Protein AF-A0A521ZAD8-F1 (afdb_monomer_lite)

Radius of gyration: 18.81 Å; chains: 1; bounding box: 34×33×62 Å

pLDDT: mean 87.36, std 13.69, range [37.5, 98.44]

Structure (mmCIF, N/CA/C/O backbone):
data_AF-A0A521ZAD8-F1
#
_entry.id   AF-A0A521ZAD8-F1
#
loop_
_atom_site.group_PDB
_atom_site.id
_atom_site.type_symbol
_atom_site.label_atom_id
_atom_site.label_alt_id
_atom_site.label_comp_id
_atom_site.label_asym_id
_atom_site.label_entity_id
_atom_site.label_seq_id
_atom_site.pdbx_PDB_ins_code
_atom_site.Cartn_x
_atom_site.Cartn_y
_atom_site.Cartn_z
_atom_site.occupancy
_atom_site.B_iso_or_equiv
_atom_site.auth_seq_id
_atom_site.auth_comp_id
_atom_site.auth_asym_id
_atom_site.auth_atom_id
_atom_site.pdbx_PDB_model_num
ATOM 1 N N . MET A 1 1 ? -6.176 -14.605 45.964 1.00 37.69 1 MET A N 1
ATOM 2 C CA . MET A 1 1 ? -5.097 -13.791 45.363 1.00 37.69 1 MET A CA 1
ATOM 3 C C . MET A 1 1 ? -5.767 -12.702 44.540 1.00 37.69 1 MET A C 1
ATOM 5 O O . MET A 1 1 ? -6.344 -13.018 43.512 1.00 37.69 1 MET A O 1
ATOM 9 N N . ASN A 1 2 ? -5.799 -11.466 45.045 1.00 37.50 2 ASN A N 1
ATOM 10 C CA . ASN A 1 2 ? -6.323 -10.314 44.307 1.00 37.50 2 ASN A CA 1
ATOM 11 C C . ASN A 1 2 ? -5.250 -9.858 43.316 1.00 37.50 2 ASN A C 1
ATOM 13 O O . ASN A 1 2 ? -4.213 -9.356 43.742 1.00 37.50 2 ASN A O 1
ATOM 17 N N . MET A 1 3 ? -5.488 -10.027 42.017 1.00 39.53 3 MET A N 1
ATOM 18 C CA . MET A 1 3 ? -4.757 -9.266 41.008 1.00 39.53 3 MET A CA 1
ATOM 19 C C . MET A 1 3 ? -5.469 -7.924 40.859 1.00 39.53 3 MET A C 1
ATOM 21 O O . MET A 1 3 ? -6.492 -7.820 40.188 1.00 39.53 3 MET A O 1
ATOM 25 N N . SER A 1 4 ? -4.962 -6.897 41.538 1.00 45.34 4 SER A N 1
ATOM 26 C CA . SER A 1 4 ? -5.306 -5.517 41.215 1.00 45.34 4 SER A CA 1
ATOM 27 C C . SER A 1 4 ? -4.820 -5.242 39.794 1.00 45.34 4 SER A C 1
ATOM 29 O O . SER A 1 4 ? -3.614 -5.189 39.553 1.00 45.34 4 SER A O 1
ATOM 31 N N . ALA A 1 5 ? -5.755 -5.113 38.853 1.00 53.94 5 ALA A N 1
ATOM 32 C CA . ALA A 1 5 ? -5.474 -4.603 37.522 1.00 53.94 5 ALA A CA 1
ATOM 33 C C . ALA A 1 5 ? -4.848 -3.210 37.681 1.00 53.94 5 ALA A C 1
ATOM 35 O O . ALA A 1 5 ? -5.511 -2.263 38.107 1.00 53.94 5 ALA A O 1
ATOM 36 N N . ASN A 1 6 ? -3.545 -3.108 37.423 1.00 47.19 6 ASN A N 1
ATOM 37 C CA . ASN A 1 6 ? -2.855 -1.829 37.397 1.00 47.19 6 ASN A CA 1
ATOM 38 C C . ASN A 1 6 ? -3.505 -0.966 36.315 1.00 47.19 6 ASN A C 1
ATOM 40 O O . ASN A 1 6 ? -3.439 -1.278 35.129 1.00 47.19 6 ASN A O 1
ATOM 44 N N . ASN A 1 7 ? -4.142 0.115 36.754 1.00 49.00 7 ASN A N 1
ATOM 45 C CA . ASN A 1 7 ? -4.831 1.087 35.920 1.00 49.00 7 ASN A CA 1
ATOM 46 C C . ASN A 1 7 ? -3.796 2.024 35.268 1.00 49.00 7 ASN A C 1
ATOM 48 O O . ASN A 1 7 ? -3.677 3.193 35.639 1.00 49.00 7 ASN A O 1
ATOM 52 N N . ILE A 1 8 ? -2.967 1.484 34.370 1.00 59.06 8 ILE A N 1
ATOM 53 C CA . ILE A 1 8 ? -2.002 2.276 33.601 1.00 59.06 8 ILE A CA 1
ATOM 54 C C . ILE A 1 8 ? -2.798 3.062 32.559 1.00 59.06 8 ILE A C 1
ATOM 56 O O . ILE A 1 8 ? -3.288 2.494 31.587 1.00 59.06 8 ILE A O 1
ATOM 60 N N . LYS A 1 9 ? -2.938 4.374 32.772 1.00 55.72 9 LYS A N 1
ATOM 61 C CA . LYS A 1 9 ? -3.439 5.289 31.745 1.00 55.72 9 LYS A CA 1
ATOM 62 C C . LYS A 1 9 ? -2.357 5.452 30.683 1.00 55.72 9 LYS A C 1
ATOM 64 O O . LYS A 1 9 ? -1.325 6.068 30.942 1.00 55.72 9 LYS A O 1
ATOM 69 N N . TYR A 1 10 ? -2.574 4.856 29.517 1.00 59.03 10 TYR A N 1
ATOM 70 C CA . TYR A 1 10 ? -1.720 5.057 28.353 1.00 59.03 10 TYR A CA 1
ATOM 71 C C . TYR A 1 10 ? -2.122 6.361 27.667 1.00 59.03 10 TYR A C 1
ATOM 73 O O . TYR A 1 10 ? -2.846 6.360 26.677 1.00 59.03 10 TYR A O 1
ATOM 81 N N . ASP A 1 11 ? -1.654 7.486 28.200 1.00 60.62 11 ASP A N 1
ATOM 82 C CA . ASP A 1 11 ? -1.739 8.747 27.472 1.00 60.62 11 ASP A CA 1
ATOM 83 C C . ASP A 1 11 ? -0.698 8.690 26.346 1.00 60.62 11 ASP A C 1
ATOM 85 O O . ASP A 1 11 ? 0.512 8.750 26.590 1.00 60.62 11 ASP A O 1
ATOM 89 N N . ALA A 1 12 ? -1.152 8.502 25.104 1.00 58.97 12 ALA A N 1
ATOM 90 C CA . ALA A 1 12 ? -0.265 8.536 23.950 1.00 58.97 12 ALA A CA 1
ATOM 91 C C . ALA A 1 12 ? 0.485 9.878 23.936 1.00 58.97 12 ALA A C 1
ATOM 93 O O . ALA A 1 12 ? -0.127 10.943 23.855 1.00 58.97 12 ALA A O 1
ATOM 94 N N . VAL A 1 13 ? 1.822 9.830 23.984 1.00 69.44 13 VAL A N 1
ATOM 95 C CA . VAL A 1 13 ? 2.692 11.026 23.933 1.00 69.44 13 VAL A CA 1
ATOM 96 C C . VAL A 1 13 ? 2.426 11.851 22.661 1.00 69.44 13 VAL A C 1
ATOM 98 O O . VAL A 1 13 ? 2.657 13.061 22.633 1.00 69.44 13 VAL A O 1
ATOM 101 N N . HIS A 1 14 ? 1.878 11.210 21.622 1.00 77.50 14 HIS A N 1
ATOM 102 C CA . HIS A 1 14 ? 1.444 11.836 20.382 1.00 77.50 14 HIS A CA 1
ATOM 103 C C . HIS A 1 14 ? 0.012 11.409 20.024 1.00 77.50 14 HIS A C 1
ATOM 105 O O . HIS A 1 14 ? -0.232 10.212 19.862 1.00 77.50 14 HIS A O 1
ATOM 111 N N . PRO A 1 15 ? -0.935 12.355 19.867 1.00 84.38 15 PRO A N 1
ATOM 112 C CA . PRO A 1 15 ? -2.293 12.024 19.457 1.00 84.38 15 PRO A CA 1
ATOM 113 C C . PRO A 1 15 ? -2.321 11.505 18.014 1.00 84.38 15 PRO A C 1
ATOM 115 O O . PRO A 1 15 ? -1.611 12.010 17.140 1.00 84.38 15 PRO A O 1
ATOM 118 N N . ILE A 1 16 ? -3.192 10.530 17.748 1.00 89.62 16 ILE A N 1
ATOM 119 C CA . ILE A 1 16 ? -3.429 10.027 16.393 1.00 89.62 16 ILE A CA 1
ATOM 120 C C . ILE A 1 16 ? -4.300 11.036 15.641 1.00 89.62 16 ILE A C 1
ATOM 122 O O . ILE A 1 16 ? -5.486 11.190 15.920 1.00 89.62 16 ILE A O 1
ATOM 126 N N . ILE A 1 17 ? -3.704 11.727 14.668 1.00 91.19 17 ILE A N 1
ATOM 127 C CA . ILE A 1 17 ? -4.382 12.719 13.825 1.00 91.19 17 ILE A CA 1
ATOM 128 C C . ILE A 1 17 ? -4.443 12.180 12.390 1.00 91.19 17 ILE A C 1
ATOM 130 O O . ILE A 1 17 ? -3.415 12.179 11.703 1.00 91.19 17 ILE A O 1
ATOM 134 N N . PRO A 1 18 ? -5.596 11.678 11.911 1.00 91.94 18 PRO A N 1
ATOM 135 C CA . PRO A 1 18 ? -5.728 11.210 10.535 1.00 91.94 18 PRO A CA 1
ATOM 136 C C . PRO A 1 18 ? -5.534 12.337 9.524 1.00 91.94 18 PRO A C 1
ATOM 138 O O . PRO A 1 18 ? -6.100 13.419 9.672 1.00 91.94 18 PRO A O 1
ATOM 141 N N . ARG A 1 19 ? -4.738 12.078 8.482 1.00 92.25 19 ARG A N 1
ATOM 142 C CA . ARG A 1 19 ? -4.578 12.986 7.342 1.00 92.25 19 ARG A CA 1
ATOM 143 C C . ARG A 1 19 ? -5.271 12.389 6.135 1.00 92.25 19 ARG A C 1
ATOM 145 O O . ARG A 1 19 ? -4.979 11.260 5.763 1.00 92.25 19 ARG A O 1
ATOM 152 N N . GLU A 1 20 ? -6.166 13.156 5.534 1.00 90.56 20 GLU A N 1
ATOM 153 C CA . GLU A 1 20 ? -6.960 12.730 4.384 1.00 90.56 20 GLU A CA 1
ATOM 154 C C . GLU A 1 20 ? -6.518 13.447 3.110 1.00 90.56 20 GLU A C 1
ATOM 156 O O . GLU A 1 20 ? -5.882 14.502 3.174 1.00 90.56 20 GLU A O 1
ATOM 161 N N . LYS A 1 21 ? -6.913 12.900 1.953 1.00 88.69 21 LYS A N 1
ATOM 162 C CA . LYS A 1 21 ? -6.660 13.500 0.628 1.00 88.69 21 LYS A CA 1
ATOM 163 C C . LYS A 1 21 ? -5.165 13.698 0.358 1.00 88.69 21 LYS A C 1
ATOM 165 O O . LYS A 1 21 ? -4.753 14.715 -0.194 1.00 88.69 21 LYS A O 1
ATOM 170 N N . LEU A 1 22 ? -4.362 12.725 0.781 1.00 91.06 22 LEU A N 1
ATOM 171 C CA . LEU A 1 22 ? -2.933 12.705 0.505 1.00 91.06 22 LEU A CA 1
ATOM 172 C C . LEU A 1 22 ? -2.708 12.586 -1.006 1.00 91.06 22 LEU A C 1
ATOM 174 O O . LEU A 1 22 ? -3.280 11.711 -1.655 1.00 91.06 22 LEU A O 1
ATOM 178 N N . ASP A 1 23 ? -1.860 13.457 -1.541 1.00 90.88 23 ASP A N 1
ATOM 179 C CA . ASP A 1 23 ? -1.417 13.422 -2.929 1.00 90.88 23 ASP A CA 1
ATOM 180 C C . ASP A 1 23 ? 0.112 13.414 -2.956 1.00 90.88 23 ASP A C 1
ATOM 182 O O . ASP A 1 23 ? 0.767 14.368 -2.536 1.00 90.88 23 ASP A O 1
ATOM 186 N N . PHE A 1 24 ? 0.670 12.301 -3.425 1.00 91.25 24 PHE A N 1
ATOM 187 C CA . PHE A 1 24 ? 2.109 12.096 -3.575 1.00 91.25 24 PHE A CA 1
ATOM 188 C C . PHE A 1 24 ? 2.572 12.249 -5.033 1.00 91.25 24 PHE A C 1
ATOM 190 O O . PHE A 1 24 ? 3.711 11.917 -5.354 1.00 91.25 24 PHE A O 1
ATOM 197 N N . GLY A 1 25 ? 1.702 12.707 -5.941 1.00 91.12 25 GLY A N 1
ATOM 198 C CA . GLY A 1 25 ? 2.039 12.887 -7.353 1.00 91.12 25 GLY A CA 1
ATOM 199 C C . GLY A 1 25 ? 2.284 11.575 -8.110 1.00 91.12 25 GLY A C 1
ATOM 200 O O . GLY A 1 25 ? 2.938 11.578 -9.150 1.00 91.12 25 GLY A O 1
ATOM 201 N N . LEU A 1 26 ? 1.756 10.443 -7.624 1.00 91.31 26 LEU A N 1
ATOM 202 C CA . LEU A 1 26 ? 1.995 9.107 -8.201 1.00 91.31 26 LEU A CA 1
ATOM 203 C C . LEU A 1 26 ? 1.316 8.886 -9.566 1.00 91.31 26 LEU A C 1
ATOM 205 O O . LEU A 1 26 ? 1.614 7.912 -10.263 1.00 91.31 26 LEU A O 1
ATOM 209 N N . SER A 1 27 ? 0.403 9.778 -9.955 1.00 84.00 27 SER A N 1
ATOM 210 C CA . SER A 1 27 ? -0.198 9.832 -11.291 1.00 84.00 27 SER A CA 1
ATOM 211 C C . SER A 1 27 ? 0.651 10.588 -12.318 1.00 84.00 27 SER A C 1
ATOM 213 O O . SER A 1 27 ? 0.327 10.532 -13.503 1.00 84.00 27 SER A O 1
ATOM 215 N N . GLY A 1 28 ? 1.685 11.311 -11.877 1.00 82.50 28 GLY A N 1
ATOM 216 C CA . GLY A 1 28 ? 2.580 12.089 -12.732 1.00 82.50 28 GLY A CA 1
ATOM 217 C C . GLY A 1 28 ? 3.676 11.256 -13.401 1.00 82.50 28 GLY A C 1
ATOM 218 O O . GLY A 1 28 ? 3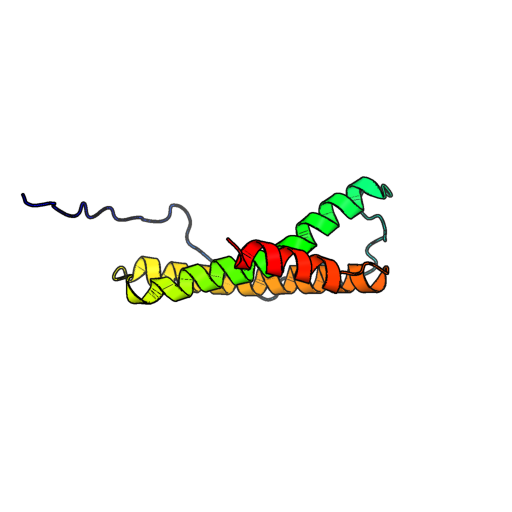.667 10.023 -13.368 1.00 82.50 28 GLY A O 1
ATOM 219 N N . ASP A 1 29 ? 4.644 11.951 -14.004 1.00 86.12 29 ASP A N 1
ATOM 220 C CA . ASP A 1 29 ? 5.788 11.339 -14.687 1.00 86.12 29 ASP A CA 1
ATOM 221 C C . ASP A 1 29 ? 6.860 10.898 -13.677 1.00 86.12 29 ASP A C 1
ATOM 223 O O . ASP A 1 29 ? 7.876 11.556 -13.459 1.00 86.12 29 ASP A O 1
ATOM 227 N N . VAL A 1 30 ? 6.582 9.794 -12.980 1.00 93.44 30 VAL A N 1
ATOM 228 C CA . VAL A 1 30 ? 7.550 9.125 -12.105 1.00 93.44 30 VAL A CA 1
ATOM 229 C C . VAL A 1 30 ? 8.373 8.152 -12.957 1.00 93.44 30 VAL A C 1
ATOM 231 O O . VAL A 1 30 ? 7.805 7.187 -13.486 1.00 93.44 30 VAL A O 1
ATOM 234 N N . PRO A 1 31 ? 9.704 8.332 -13.069 1.00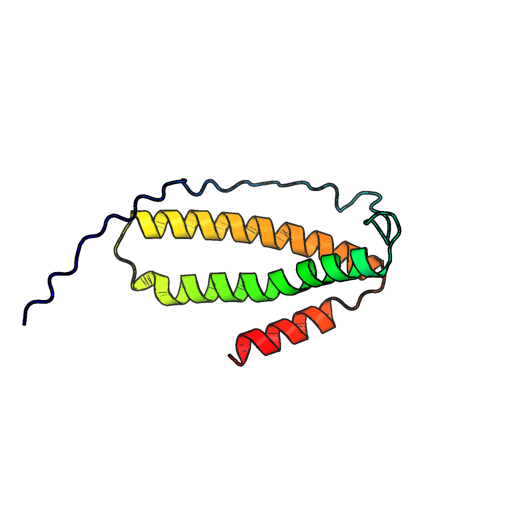 94.25 31 PRO A N 1
ATOM 235 C CA . PRO A 1 31 ? 10.537 7.454 -13.878 1.00 94.25 31 PRO A CA 1
ATOM 236 C C . PRO A 1 31 ? 10.422 5.988 -13.454 1.00 94.25 31 PRO A C 1
ATOM 238 O O . PRO A 1 31 ? 10.325 5.666 -12.268 1.00 94.25 31 PRO A O 1
ATOM 241 N N . LYS A 1 32 ? 10.522 5.068 -14.423 1.00 94.88 32 LYS A N 1
ATOM 242 C CA . LYS A 1 32 ? 10.501 3.616 -14.159 1.00 94.88 32 LYS A CA 1
ATOM 243 C C . LYS A 1 32 ? 11.536 3.189 -13.109 1.00 94.88 32 LYS A C 1
ATOM 245 O O . LYS A 1 32 ? 11.272 2.269 -12.339 1.00 94.88 32 LYS A O 1
ATOM 250 N N . TYR A 1 33 ? 12.693 3.849 -13.099 1.00 96.94 33 TYR A N 1
ATOM 251 C CA . TYR A 1 33 ? 13.761 3.670 -12.117 1.00 96.94 33 TYR A CA 1
ATOM 252 C C . TYR A 1 33 ? 13.992 4.993 -11.380 1.00 96.94 33 TYR A C 1
ATOM 254 O O . TYR A 1 33 ? 14.978 5.695 -11.595 1.00 96.94 33 TYR A O 1
ATOM 262 N N . TRP A 1 34 ? 13.012 5.370 -10.560 1.00 95.88 34 TRP A N 1
ATOM 263 C CA . TRP A 1 34 ? 12.954 6.648 -9.849 1.00 95.88 34 TRP A CA 1
ATOM 264 C C . TRP A 1 34 ? 14.118 6.877 -8.872 1.00 95.88 34 TRP A C 1
ATOM 266 O O . TRP A 1 34 ? 14.426 8.022 -8.545 1.00 95.88 34 TRP A O 1
ATOM 276 N N . PHE A 1 35 ? 14.811 5.823 -8.433 1.00 96.62 35 PHE A N 1
ATOM 277 C CA . PHE A 1 35 ? 15.928 5.938 -7.501 1.00 96.62 35 PHE A CA 1
ATOM 278 C C . PHE A 1 35 ? 17.235 6.155 -8.267 1.00 96.62 35 PHE A C 1
ATOM 280 O O . PHE A 1 35 ? 18.074 5.264 -8.392 1.00 96.62 35 PHE A O 1
ATOM 287 N N . GLY A 1 36 ? 17.402 7.371 -8.790 1.00 96.94 36 GLY A N 1
ATOM 288 C CA . GLY A 1 36 ? 18.621 7.774 -9.494 1.00 96.94 36 GLY A CA 1
ATOM 289 C C . GLY A 1 36 ? 18.912 6.940 -10.746 1.00 96.94 36 GLY A C 1
ATOM 290 O O . GLY A 1 36 ? 20.071 6.795 -11.119 1.00 96.94 36 GLY A O 1
ATOM 291 N N . GLY A 1 37 ? 17.884 6.350 -11.365 1.00 97.69 37 GLY A N 1
ATOM 292 C CA . GLY A 1 37 ? 18.028 5.481 -12.533 1.00 97.69 37 GLY A CA 1
ATOM 293 C C . GLY A 1 37 ? 18.418 4.033 -12.219 1.00 97.69 37 GLY A C 1
ATOM 294 O O . GLY A 1 37 ? 18.542 3.244 -13.152 1.00 97.69 37 GLY A O 1
ATOM 295 N N . ASP A 1 38 ? 18.597 3.662 -10.946 1.00 98.44 38 ASP A N 1
ATOM 296 C CA . ASP A 1 38 ? 19.059 2.333 -10.536 1.00 98.44 38 ASP A CA 1
ATOM 297 C C . ASP A 1 38 ? 17.900 1.314 -10.486 1.00 98.44 38 ASP A C 1
ATOM 299 O O . ASP A 1 38 ? 16.987 1.454 -9.660 1.00 98.44 38 ASP A O 1
ATOM 303 N N . PRO A 1 39 ? 17.914 0.262 -11.331 1.00 97.56 39 PRO A N 1
ATOM 304 C CA . PRO A 1 39 ? 16.809 -0.688 -11.392 1.00 97.56 39 PRO A CA 1
ATOM 305 C C . PRO A 1 39 ? 16.621 -1.502 -10.114 1.00 97.56 39 PRO A C 1
ATOM 307 O O . PRO A 1 39 ? 15.483 -1.759 -9.721 1.00 97.56 39 PRO A O 1
ATOM 310 N N . PHE A 1 40 ? 17.714 -1.915 -9.467 1.00 97.44 40 PHE A N 1
ATOM 311 C CA . PHE A 1 40 ? 17.635 -2.738 -8.265 1.00 97.44 40 PHE A CA 1
ATOM 312 C C . PHE A 1 40 ? 17.079 -1.923 -7.103 1.00 97.44 40 PHE A C 1
ATOM 314 O O . PHE A 1 40 ? 16.118 -2.351 -6.468 1.00 97.44 40 PHE A O 1
ATOM 321 N N . LYS A 1 41 ? 17.628 -0.725 -6.865 1.00 98.00 41 LYS A N 1
ATOM 322 C CA . LYS A 1 41 ? 17.173 0.137 -5.767 1.00 98.00 41 LYS A CA 1
ATOM 323 C C . LYS A 1 41 ? 15.702 0.492 -5.926 1.00 98.00 41 LYS A C 1
ATOM 325 O O . LYS A 1 41 ? 14.949 0.322 -4.975 1.00 98.00 41 LYS A O 1
ATOM 330 N N . SER A 1 42 ? 15.272 0.909 -7.118 1.00 97.75 42 SER A N 1
ATOM 331 C CA . SER A 1 42 ? 13.854 1.192 -7.358 1.00 97.75 42 SER A CA 1
ATOM 332 C C . SER A 1 42 ? 12.975 -0.022 -7.084 1.00 97.75 42 SER A C 1
ATOM 334 O O . SER A 1 42 ? 12.025 0.089 -6.319 1.00 97.75 42 SER A O 1
ATOM 336 N N . ARG A 1 43 ? 13.314 -1.198 -7.629 1.00 96.69 43 ARG A N 1
ATOM 337 C CA . ARG A 1 43 ? 12.472 -2.391 -7.456 1.00 96.69 43 ARG A CA 1
ATOM 338 C C . ARG A 1 43 ? 12.465 -2.937 -6.041 1.00 96.69 43 ARG A C 1
ATOM 340 O O . ARG A 1 43 ? 11.452 -3.486 -5.626 1.00 96.69 43 ARG A O 1
ATOM 347 N N . PHE A 1 44 ? 13.554 -2.772 -5.303 1.00 96.12 44 PHE A N 1
ATOM 348 C CA . PHE A 1 44 ? 13.610 -3.139 -3.896 1.00 96.12 44 PHE A CA 1
ATOM 349 C C . PHE A 1 44 ? 12.598 -2.329 -3.073 1.00 96.12 44 PHE A C 1
ATOM 351 O O . PHE A 1 44 ? 11.795 -2.908 -2.346 1.00 96.12 44 PHE A O 1
ATOM 358 N N . TRP A 1 45 ? 12.577 -1.004 -3.240 1.00 95.50 45 TRP A N 1
ATOM 359 C CA . TRP A 1 45 ? 11.628 -0.139 -2.532 1.00 95.50 45 TRP A CA 1
ATOM 360 C C . TRP A 1 45 ? 10.192 -0.278 -3.050 1.00 95.50 45 TRP A C 1
ATOM 362 O O . TRP A 1 45 ? 9.263 -0.304 -2.245 1.00 95.50 45 TRP A O 1
ATOM 372 N N . ASP A 1 46 ? 10.003 -0.465 -4.360 1.00 95.94 46 ASP A N 1
ATOM 373 C CA . ASP A 1 46 ? 8.695 -0.797 -4.938 1.00 95.94 46 ASP A CA 1
ATOM 374 C C . ASP A 1 46 ? 8.136 -2.097 -4.319 1.00 95.94 46 ASP A C 1
ATOM 376 O O . ASP A 1 46 ? 6.959 -2.179 -3.979 1.00 95.94 46 ASP A O 1
ATOM 380 N N . ALA A 1 47 ? 8.973 -3.125 -4.129 1.00 94.12 47 ALA A N 1
ATOM 381 C CA . ALA A 1 47 ? 8.546 -4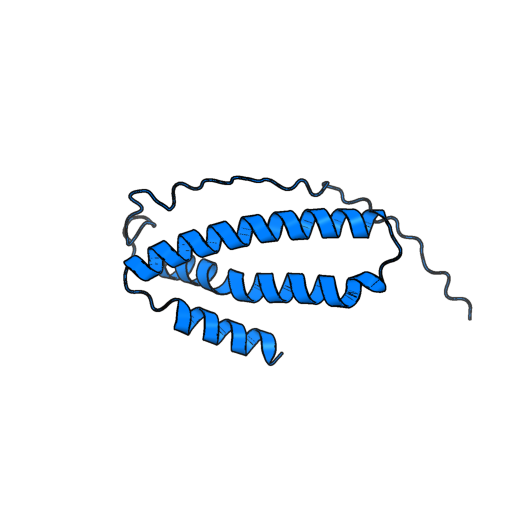.394 -3.538 1.00 94.12 47 ALA A CA 1
ATOM 382 C C . ALA A 1 47 ? 8.128 -4.252 -2.067 1.00 94.12 47 ALA A C 1
ATOM 384 O O . ALA A 1 47 ? 7.180 -4.914 -1.642 1.00 94.12 47 ALA A O 1
ATOM 385 N N . LEU A 1 48 ? 8.789 -3.370 -1.307 1.00 91.75 48 LEU A N 1
ATOM 386 C CA . LEU A 1 48 ? 8.351 -3.030 0.047 1.00 91.75 48 LEU A CA 1
ATOM 387 C C . LEU A 1 48 ? 6.970 -2.365 0.028 1.00 91.75 48 LEU A C 1
ATOM 389 O O . LEU A 1 48 ? 6.132 -2.711 0.844 1.00 91.75 48 LEU A O 1
ATOM 393 N N . SER A 1 49 ? 6.680 -1.492 -0.936 1.00 91.88 49 SER A N 1
ATOM 394 C CA . SER A 1 49 ? 5.334 -0.923 -1.110 1.00 91.88 49 SER A CA 1
ATOM 395 C C . SER A 1 49 ? 4.275 -2.002 -1.400 1.00 91.88 49 SER A C 1
ATOM 397 O O . SER A 1 49 ? 3.198 -1.999 -0.805 1.00 91.88 49 SER A O 1
ATOM 399 N N . ILE A 1 50 ? 4.598 -2.988 -2.250 1.00 94.06 50 ILE A N 1
ATOM 400 C CA . ILE A 1 50 ? 3.675 -4.071 -2.643 1.00 94.06 50 ILE A CA 1
ATOM 401 C C . ILE A 1 50 ? 3.227 -4.935 -1.452 1.00 94.06 50 ILE A C 1
ATOM 403 O O . ILE A 1 50 ? 2.093 -5.420 -1.452 1.00 94.06 50 ILE A O 1
ATOM 407 N N . ILE A 1 51 ? 4.087 -5.162 -0.454 1.00 89.94 51 ILE A N 1
ATOM 408 C CA . ILE A 1 51 ? 3.768 -6.059 0.672 1.00 89.94 51 ILE A CA 1
ATOM 409 C C . ILE A 1 51 ? 2.821 -5.435 1.704 1.00 89.94 51 ILE A C 1
ATOM 411 O O . ILE A 1 51 ? 2.194 -6.175 2.464 1.00 89.94 51 ILE A O 1
ATOM 415 N N . PHE A 1 52 ? 2.697 -4.105 1.742 1.00 90.19 52 PHE A N 1
ATOM 416 C CA . PHE A 1 52 ? 1.924 -3.431 2.784 1.00 90.19 52 PHE A CA 1
ATOM 417 C C . PHE A 1 52 ? 0.414 -3.648 2.664 1.00 90.19 52 PHE A C 1
ATOM 419 O O . PHE A 1 52 ? -0.160 -4.044 3.670 1.00 90.19 52 PHE A O 1
ATOM 426 N N . PRO A 1 53 ? -0.259 -3.531 1.499 1.00 91.69 53 PRO A N 1
ATOM 427 C CA . PRO A 1 53 ? -1.719 -3.664 1.454 1.00 91.69 53 PRO A CA 1
ATOM 428 C C . PRO A 1 53 ? -2.279 -4.982 2.029 1.00 91.69 53 PRO A C 1
ATOM 430 O O . PRO A 1 53 ? -3.280 -4.933 2.750 1.00 91.69 53 PRO A O 1
ATOM 433 N N . PRO A 1 54 ? -1.666 -6.161 1.783 1.00 90.75 54 PRO A N 1
ATOM 434 C CA . PRO A 1 54 ? -2.038 -7.387 2.492 1.00 90.75 54 PRO A CA 1
ATOM 435 C C . PRO A 1 54 ? -1.813 -7.314 4.012 1.00 90.75 54 PRO A C 1
ATOM 437 O O . PRO A 1 54 ? -2.679 -7.737 4.779 1.00 90.75 54 PRO A O 1
ATOM 440 N N . GLY A 1 55 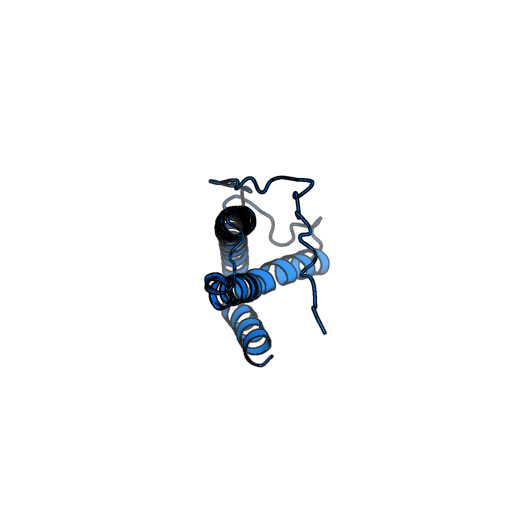? -0.679 -6.759 4.450 1.00 87.69 55 GLY A N 1
ATOM 441 C CA . GLY A 1 55 ? -0.341 -6.589 5.867 1.00 87.69 55 GLY A CA 1
ATOM 442 C C . GLY A 1 55 ? -1.260 -5.605 6.597 1.00 87.69 55 GLY A C 1
ATOM 443 O O . GLY A 1 55 ? -1.745 -5.908 7.679 1.00 87.69 55 GLY A O 1
ATOM 444 N N . GLU A 1 56 ? -1.586 -4.467 5.991 1.00 89.12 56 GLU A N 1
ATOM 445 C CA . GLU A 1 56 ? -2.526 -3.467 6.516 1.00 89.12 56 GLU A CA 1
ATOM 446 C C . GLU A 1 56 ? -3.916 -4.073 6.723 1.00 89.12 56 GLU A C 1
ATOM 448 O O . GLU A 1 56 ? -4.540 -3.894 7.770 1.00 89.12 56 GLU A O 1
ATOM 453 N N . LYS A 1 57 ? -4.391 -4.867 5.751 1.00 88.44 57 LYS A N 1
ATOM 454 C CA . LYS A 1 57 ? -5.645 -5.618 5.883 1.00 88.44 57 LYS A CA 1
ATOM 455 C C . LYS A 1 57 ? -5.599 -6.587 7.064 1.00 88.44 57 LYS A C 1
ATOM 457 O O . LYS A 1 57 ? -6.593 -6.693 7.787 1.00 88.44 57 LYS A O 1
ATOM 462 N N . PHE A 1 58 ? -4.478 -7.280 7.258 1.00 88.94 58 PHE A N 1
ATOM 463 C CA . PHE A 1 58 ? -4.270 -8.157 8.407 1.00 88.94 58 PHE A CA 1
ATOM 464 C C . PHE A 1 58 ? -4.303 -7.363 9.724 1.00 88.94 58 PHE A C 1
ATOM 466 O O . PHE A 1 58 ? -5.115 -7.681 10.589 1.00 88.94 58 PHE A O 1
ATOM 473 N N . PHE A 1 59 ? -3.545 -6.267 9.846 1.00 86.56 59 PHE A N 1
ATOM 474 C CA . PHE A 1 59 ? -3.533 -5.422 11.047 1.00 86.56 59 PHE A CA 1
ATOM 475 C C . PHE A 1 59 ? -4.920 -4.879 11.403 1.00 86.56 59 PHE A C 1
ATOM 477 O O . PHE A 1 59 ? -5.364 -5.020 12.544 1.00 86.56 59 PHE A O 1
ATOM 484 N N . MET A 1 60 ? -5.641 -4.318 10.427 1.00 86.38 60 MET A N 1
ATOM 485 C CA . MET A 1 60 ? -7.010 -3.834 10.633 1.00 86.38 60 MET A CA 1
ATOM 486 C C . MET A 1 60 ? -7.961 -4.961 11.061 1.00 86.38 60 MET A C 1
ATOM 488 O O . MET A 1 60 ? -8.841 -4.744 11.895 1.00 86.38 60 MET A O 1
ATOM 492 N N . THR A 1 61 ? -7.782 -6.168 10.515 1.00 88.88 61 THR A N 1
ATOM 493 C CA . THR A 1 61 ? -8.567 -7.353 10.892 1.00 88.88 61 THR A CA 1
ATOM 494 C C . THR A 1 61 ? -8.295 -7.756 12.337 1.00 88.88 61 THR A C 1
ATOM 496 O O . THR A 1 61 ? -9.244 -7.893 13.103 1.00 88.88 61 THR A O 1
ATOM 499 N N . CYS A 1 62 ? -7.027 -7.837 12.749 1.00 89.06 62 CYS A N 1
ATOM 500 C CA . CYS A 1 62 ? -6.669 -8.125 14.135 1.00 89.06 62 CYS A CA 1
ATOM 501 C C . CYS A 1 62 ? -7.289 -7.102 15.094 1.00 89.06 62 CYS A C 1
ATOM 503 O O . CYS A 1 62 ? -7.953 -7.476 16.053 1.00 89.06 62 CYS A O 1
ATOM 505 N N . VAL A 1 63 ? -7.148 -5.803 14.818 1.00 88.81 63 VAL A N 1
ATOM 506 C CA . VAL A 1 63 ? -7.714 -4.753 15.683 1.00 88.81 63 VAL A CA 1
ATOM 507 C C . VAL A 1 63 ? -9.239 -4.865 15.780 1.00 88.81 63 VAL A C 1
ATOM 509 O O . VAL A 1 63 ? -9.805 -4.714 16.863 1.00 88.81 63 VAL A O 1
ATOM 512 N N . ARG A 1 64 ? -9.916 -5.162 14.664 1.00 88.12 64 ARG A N 1
ATOM 513 C CA . ARG A 1 64 ? -11.366 -5.386 14.639 1.00 88.12 64 ARG A CA 1
ATOM 514 C C . ARG A 1 64 ? -11.771 -6.573 15.512 1.00 88.12 64 ARG A C 1
ATOM 516 O O . ARG A 1 64 ? -12.725 -6.442 16.272 1.00 88.12 64 ARG A O 1
ATOM 523 N N . ASP A 1 65 ? -11.070 -7.697 15.410 1.00 90.88 65 ASP A N 1
ATOM 524 C CA . ASP A 1 65 ? -11.449 -8.949 16.074 1.00 90.88 65 ASP A CA 1
ATOM 525 C C . ASP A 1 65 ? -11.339 -8.867 17.612 1.00 90.88 65 ASP A C 1
ATOM 527 O O . ASP A 1 65 ? -12.054 -9.568 18.326 1.00 90.88 65 ASP A O 1
ATOM 531 N N . PHE A 1 66 ? -10.510 -7.957 18.138 1.00 90.75 66 PHE A N 1
ATOM 532 C CA . PHE A 1 66 ? -10.388 -7.696 19.580 1.00 90.75 66 PHE A CA 1
ATOM 533 C C . PHE A 1 66 ? -11.155 -6.457 20.065 1.00 90.75 66 PHE A C 1
ATOM 535 O O . PHE A 1 66 ? -11.155 -6.175 21.264 1.00 90.75 66 PHE A O 1
ATOM 542 N N . ARG A 1 67 ? -11.838 -5.723 19.176 1.00 89.44 67 ARG A N 1
ATOM 543 C CA . ARG A 1 67 ? -12.486 -4.441 19.503 1.00 89.44 67 ARG A CA 1
ATOM 544 C C . ARG A 1 67 ? -13.459 -4.542 20.676 1.00 89.44 67 ARG A C 1
ATOM 546 O O . ARG A 1 67 ? -13.449 -3.673 21.542 1.00 89.44 67 ARG A O 1
ATOM 553 N N . ASP A 1 68 ? -14.270 -5.596 20.718 1.00 91.56 68 ASP A N 1
ATOM 554 C CA . ASP A 1 68 ? -15.320 -5.762 21.734 1.00 91.56 68 ASP A CA 1
ATOM 555 C C . ASP A 1 68 ? -14.764 -6.105 23.128 1.00 91.56 68 ASP A C 1
ATOM 557 O O . ASP A 1 68 ? -15.486 -6.053 24.121 1.00 91.56 68 ASP A O 1
ATOM 561 N N . GLN A 1 69 ? -13.471 -6.426 23.225 1.00 94.25 69 GLN A N 1
ATOM 562 C CA . GLN A 1 69 ? -12.789 -6.673 24.498 1.00 94.25 69 GLN A CA 1
ATOM 563 C C . GLN A 1 69 ? -12.246 -5.376 25.122 1.00 94.25 69 GLN A C 1
ATOM 565 O O . GLN A 1 69 ? -11.838 -5.370 26.285 1.00 94.25 69 GLN A O 1
ATOM 570 N N . ILE A 1 70 ? -12.258 -4.266 24.379 1.00 92.56 70 ILE A N 1
ATOM 571 C CA . ILE A 1 70 ? -11.687 -2.987 24.798 1.00 92.56 70 ILE A CA 1
ATOM 572 C C . ILE A 1 70 ? -12.743 -2.159 25.528 1.00 92.56 70 ILE A C 1
ATOM 574 O O . ILE A 1 70 ? -13.762 -1.779 24.957 1.00 92.56 70 ILE A O 1
ATOM 578 N N . GLN A 1 71 ? -12.473 -1.844 26.795 1.00 93.81 71 GLN A N 1
ATOM 579 C CA . GLN A 1 71 ? -13.357 -1.022 27.633 1.00 93.81 71 GLN A CA 1
ATOM 580 C C . GLN A 1 71 ? -12.894 0.434 27.752 1.00 93.81 71 GLN A C 1
ATOM 582 O O . GLN A 1 71 ? -13.681 1.290 28.147 1.00 93.81 71 GLN A O 1
ATOM 587 N N . ASP A 1 72 ? -11.632 0.724 27.423 1.00 92.44 72 ASP A N 1
ATOM 588 C CA . ASP A 1 72 ? -11.091 2.079 27.492 1.00 92.44 72 ASP A CA 1
ATOM 589 C C . ASP A 1 72 ? -11.617 2.929 26.316 1.00 92.44 72 ASP A C 1
ATOM 591 O O . ASP A 1 72 ? -11.270 2.658 25.158 1.00 92.44 72 ASP A O 1
ATOM 595 N N . PRO A 1 73 ? -12.437 3.969 26.574 1.00 91.00 73 PRO A N 1
ATOM 596 C CA . PRO A 1 73 ? -12.966 4.827 25.520 1.00 91.00 73 PRO A CA 1
ATOM 597 C C . PRO A 1 73 ? -11.870 5.583 24.762 1.00 91.00 73 PRO A C 1
ATOM 599 O O . PRO A 1 73 ? -12.059 5.872 23.580 1.00 91.00 73 PRO A O 1
ATOM 602 N N . LYS A 1 74 ? -10.725 5.878 25.397 1.00 89.44 74 LYS A N 1
ATOM 603 C CA . LYS A 1 74 ? -9.615 6.560 24.728 1.00 89.44 74 LYS A CA 1
ATOM 604 C C . LYS A 1 74 ? -8.943 5.642 23.714 1.00 89.44 74 LYS A C 1
ATOM 606 O O . LYS A 1 74 ? -8.756 6.029 22.564 1.00 89.44 74 LYS A O 1
ATOM 611 N N . LEU A 1 75 ? -8.676 4.397 24.100 1.00 90.19 75 LEU A N 1
ATOM 612 C CA . LEU A 1 75 ? -8.118 3.405 23.185 1.00 90.19 75 LEU A CA 1
ATOM 613 C C . LEU A 1 75 ? -9.061 3.120 22.003 1.00 90.19 75 LEU A C 1
ATOM 615 O O . LEU A 1 75 ? -8.608 2.968 20.870 1.00 90.19 75 LEU A O 1
ATOM 619 N N . LEU A 1 76 ? -10.379 3.102 22.233 1.00 91.50 76 LEU A N 1
ATOM 620 C CA . LEU A 1 76 ? -11.367 2.975 21.156 1.00 91.50 76 LEU A CA 1
ATOM 621 C C . LEU A 1 76 ? -11.344 4.164 20.183 1.00 91.50 76 LEU A C 1
ATOM 623 O O . LEU A 1 76 ? -11.517 3.962 18.979 1.00 91.50 76 LEU A O 1
ATOM 627 N N . GLU A 1 77 ? -11.150 5.388 20.677 1.00 91.38 77 GLU A N 1
ATOM 628 C CA . GLU A 1 77 ? -10.968 6.582 19.843 1.00 91.38 77 GLU A CA 1
ATOM 629 C C . GLU A 1 77 ? -9.675 6.491 19.020 1.00 91.38 77 GLU A C 1
ATOM 631 O O . GLU A 1 77 ? -9.693 6.711 17.806 1.00 91.38 77 GLU A O 1
ATOM 636 N N . ASP A 1 78 ? -8.571 6.094 19.651 1.00 90.75 78 ASP A N 1
ATOM 637 C CA . ASP A 1 78 ? -7.271 5.958 18.995 1.00 90.75 78 ASP A CA 1
ATOM 638 C C . ASP A 1 78 ? -7.305 4.885 17.896 1.00 90.75 78 ASP A C 1
ATOM 640 O O . ASP A 1 78 ? -6.825 5.123 16.788 1.00 90.75 78 ASP A O 1
ATOM 644 N N . ILE A 1 79 ? -7.979 3.754 18.128 1.00 91.12 79 ILE A N 1
ATOM 645 C CA . ILE A 1 79 ? -8.223 2.722 17.105 1.00 91.12 79 ILE A CA 1
ATOM 646 C C . ILE A 1 79 ? -9.003 3.278 15.910 1.00 91.12 79 ILE A C 1
ATOM 648 O O . ILE A 1 79 ? -8.703 2.947 14.761 1.00 91.12 79 ILE A O 1
ATOM 652 N N . GLN A 1 80 ? -10.002 4.135 16.142 1.00 90.88 80 GLN A N 1
ATOM 653 C CA . GLN A 1 80 ? -10.723 4.779 15.041 1.00 90.88 80 GLN A CA 1
ATOM 654 C C . GLN A 1 80 ? -9.814 5.726 14.254 1.00 90.88 80 GLN A C 1
ATOM 656 O O . GLN A 1 80 ? -9.894 5.763 13.025 1.00 90.88 80 GLN A O 1
ATOM 661 N N . GLY A 1 81 ? -8.955 6.484 14.940 1.00 92.12 81 GLY A N 1
ATOM 662 C CA . GLY A 1 81 ? -7.941 7.323 14.306 1.00 92.12 81 GLY A CA 1
ATOM 663 C C . GLY A 1 81 ? -6.968 6.500 13.461 1.00 92.12 81 GLY A C 1
ATOM 664 O O . GLY A 1 81 ? -6.755 6.811 12.289 1.00 92.12 81 GLY A O 1
ATOM 665 N N . PHE A 1 82 ? -6.448 5.413 14.026 1.00 90.75 82 PHE A N 1
ATOM 666 C CA . PHE A 1 82 ? -5.533 4.491 13.361 1.00 90.75 82 PHE A CA 1
ATOM 667 C C . PHE A 1 82 ? -6.161 3.903 12.094 1.00 90.75 82 PHE A C 1
ATOM 669 O O . PHE A 1 82 ? -5.612 4.060 11.011 1.00 90.75 82 PHE A O 1
ATOM 676 N N . ASN A 1 83 ? -7.376 3.352 12.184 1.00 90.38 83 ASN A N 1
ATOM 677 C CA . ASN A 1 83 ? -8.071 2.787 11.025 1.00 90.38 83 ASN A CA 1
ATOM 678 C C . ASN A 1 83 ? -8.291 3.816 9.902 1.00 90.38 83 ASN A C 1
ATOM 680 O O . ASN A 1 83 ? -8.229 3.468 8.723 1.00 90.38 83 ASN A O 1
ATOM 684 N N . ARG A 1 84 ? -8.540 5.090 10.241 1.00 92.06 84 ARG A N 1
ATOM 685 C CA . ARG A 1 84 ? -8.630 6.163 9.236 1.00 92.06 84 ARG A CA 1
ATOM 686 C C . ARG A 1 84 ? -7.277 6.443 8.579 1.00 92.06 84 ARG A C 1
ATOM 688 O O . ARG A 1 84 ? -7.248 6.653 7.370 1.00 92.06 84 ARG A O 1
ATOM 695 N N . GLN A 1 85 ? -6.184 6.448 9.344 1.00 92.25 85 GLN A N 1
ATOM 696 C CA . GLN A 1 85 ? -4.832 6.613 8.798 1.00 92.25 85 GLN A CA 1
ATOM 697 C C . GLN A 1 85 ? -4.454 5.455 7.874 1.00 92.25 85 GLN A C 1
ATOM 699 O O . GLN A 1 85 ? -4.074 5.706 6.733 1.00 92.25 85 GLN A O 1
ATOM 704 N N . GLU A 1 86 ? -4.648 4.215 8.321 1.00 91.19 86 GLU A N 1
ATOM 705 C CA . GLU A 1 86 ? -4.374 3.014 7.529 1.00 91.19 86 GLU A CA 1
ATOM 706 C C . GLU A 1 86 ? -5.182 3.005 6.231 1.00 91.19 86 GLU A C 1
ATOM 708 O O . GLU A 1 86 ? -4.633 2.763 5.164 1.00 91.19 86 GLU A O 1
ATOM 713 N N . ALA A 1 87 ? -6.465 3.382 6.270 1.00 89.88 87 ALA A N 1
ATOM 714 C CA . ALA A 1 87 ? -7.272 3.472 5.056 1.00 89.88 87 ALA A CA 1
ATOM 715 C C . ALA A 1 87 ? -6.694 4.466 4.032 1.00 89.88 87 ALA A C 1
ATOM 717 O O . ALA A 1 87 ? -6.689 4.179 2.834 1.00 89.88 87 ALA A O 1
ATOM 718 N N . GLN A 1 88 ? -6.201 5.627 4.477 1.00 93.19 88 GLN A N 1
ATOM 719 C CA . GLN A 1 88 ? -5.546 6.595 3.589 1.00 93.19 88 GLN A CA 1
ATOM 720 C C . GLN A 1 88 ? -4.200 6.065 3.081 1.00 93.19 88 GLN A C 1
ATOM 722 O O . GLN A 1 88 ? -3.880 6.238 1.907 1.00 93.19 88 GLN A O 1
ATOM 727 N N . HIS A 1 89 ? -3.445 5.372 3.930 1.00 92.62 89 HIS A N 1
ATOM 728 C CA . HIS A 1 89 ? -2.167 4.763 3.580 1.00 92.62 89 HIS A CA 1
ATOM 729 C C . HIS A 1 89 ? -2.319 3.656 2.523 1.00 92.62 89 HIS A C 1
ATOM 731 O O . HIS A 1 89 ? -1.668 3.708 1.476 1.00 92.62 89 HIS A O 1
ATOM 737 N N . THR A 1 90 ? -3.290 2.753 2.701 1.00 92.00 90 THR A N 1
ATOM 738 C CA . THR A 1 90 ? -3.642 1.710 1.728 1.00 92.00 90 THR A CA 1
ATOM 739 C C . THR A 1 90 ? -3.966 2.297 0.354 1.00 92.00 90 THR A C 1
ATOM 741 O O . THR A 1 90 ? -3.618 1.709 -0.674 1.00 92.00 90 THR A O 1
ATOM 744 N N . LEU A 1 91 ? -4.642 3.452 0.290 1.00 92.25 91 LEU A N 1
ATOM 745 C CA . LEU A 1 91 ? -4.947 4.109 -0.986 1.00 92.25 91 LEU A CA 1
ATOM 746 C C . LEU A 1 91 ? -3.674 4.542 -1.721 1.00 92.25 91 LEU A C 1
ATOM 748 O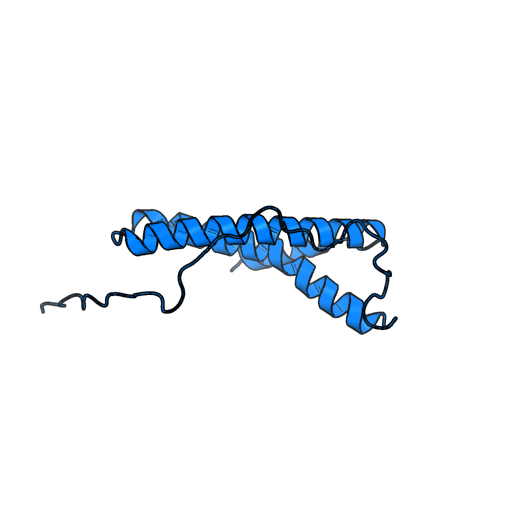 O . LEU A 1 91 ? -3.585 4.344 -2.932 1.00 92.25 91 LEU A O 1
ATOM 752 N N . VAL A 1 92 ? -2.681 5.067 -1.002 1.00 94.31 92 VAL A N 1
ATOM 753 C CA . VAL A 1 92 ? -1.395 5.488 -1.580 1.00 94.31 92 VAL A CA 1
ATOM 754 C C . VAL A 1 92 ? -0.623 4.279 -2.106 1.00 94.31 92 VAL A C 1
ATOM 756 O O . VAL A 1 92 ? -0.187 4.290 -3.256 1.00 94.31 92 VAL A O 1
ATOM 759 N N . HIS A 1 93 ? -0.542 3.190 -1.336 1.00 95.44 93 HIS A N 1
ATOM 760 C CA . HIS A 1 93 ? 0.076 1.951 -1.817 1.00 95.44 93 HIS A CA 1
ATOM 761 C C . HIS A 1 93 ? -0.639 1.367 -3.040 1.00 95.44 93 HIS A C 1
ATOM 763 O O . HIS A 1 93 ? 0.003 0.841 -3.946 1.00 95.44 93 HIS A O 1
ATOM 769 N N . ARG A 1 94 ? -1.971 1.477 -3.128 1.00 92.88 94 ARG A N 1
ATOM 770 C CA . ARG A 1 94 ? -2.716 1.046 -4.324 1.00 92.88 94 ARG A CA 1
ATOM 771 C C . ARG A 1 94 ? -2.378 1.886 -5.554 1.00 92.88 94 ARG A C 1
ATOM 773 O O . ARG A 1 94 ? -2.159 1.310 -6.616 1.00 92.88 94 ARG A O 1
ATOM 780 N N . GLN A 1 95 ? -2.278 3.207 -5.410 1.00 94.19 95 GLN A N 1
ATOM 781 C CA . GLN A 1 95 ? -1.845 4.096 -6.495 1.00 94.19 95 GLN A CA 1
ATOM 782 C C . GLN A 1 95 ? -0.420 3.765 -6.961 1.00 94.19 95 GLN A C 1
ATOM 784 O O . GLN A 1 95 ? -0.135 3.746 -8.161 1.00 94.19 95 GLN A O 1
ATOM 789 N N . ASP A 1 96 ? 0.467 3.470 -6.010 1.00 95.12 96 ASP A N 1
ATOM 790 C CA . ASP A 1 96 ? 1.835 3.036 -6.270 1.00 95.12 96 ASP A CA 1
ATOM 791 C C . ASP A 1 96 ? 1.856 1.726 -7.071 1.00 95.12 96 ASP A C 1
ATOM 793 O O . ASP A 1 96 ? 2.425 1.648 -8.161 1.00 95.12 96 ASP A O 1
ATOM 797 N N . ASN A 1 97 ? 1.100 0.736 -6.605 1.00 95.19 97 ASN A N 1
ATOM 798 C CA . ASN A 1 97 ? 0.901 -0.548 -7.262 1.00 95.19 97 ASN A CA 1
ATOM 799 C C . ASN A 1 97 ? 0.333 -0.414 -8.684 1.00 95.19 97 ASN A C 1
ATOM 801 O O . ASN A 1 97 ? 0.793 -1.104 -9.593 1.00 95.19 97 ASN A O 1
ATOM 805 N N . ASP A 1 98 ? -0.606 0.502 -8.926 1.00 94.00 98 ASP A N 1
ATOM 806 C CA . ASP A 1 98 ? -1.136 0.768 -10.270 1.00 94.00 98 ASP A CA 1
ATOM 807 C C . ASP A 1 98 ? -0.076 1.352 -11.213 1.00 94.00 98 ASP A C 1
ATOM 809 O O . ASP A 1 98 ? -0.055 1.054 -12.413 1.00 94.00 98 ASP A O 1
ATOM 813 N N . ARG A 1 99 ? 0.864 2.152 -10.697 1.00 94.94 99 ARG A N 1
ATOM 814 C CA . ARG A 1 99 ? 2.047 2.561 -11.468 1.00 94.94 99 ARG A CA 1
ATOM 815 C C . ARG A 1 99 ? 2.919 1.354 -11.817 1.00 94.94 99 ARG A C 1
ATOM 817 O O . ARG A 1 99 ? 3.341 1.239 -12.966 1.00 94.94 99 ARG A O 1
ATOM 824 N N . LEU A 1 100 ? 3.159 0.441 -10.878 1.00 96.06 100 LEU A N 1
ATOM 825 C CA . LEU A 1 100 ? 3.974 -0.757 -11.115 1.00 96.06 100 LEU A CA 1
ATOM 826 C C . LEU A 1 100 ? 3.323 -1.713 -12.125 1.00 96.06 100 LEU A C 1
ATOM 828 O O . LEU A 1 100 ? 4.011 -2.207 -13.022 1.00 96.06 100 LEU A O 1
ATOM 832 N N . ARG A 1 101 ? 1.995 -1.892 -12.065 1.00 95.31 101 ARG A N 1
ATOM 833 C CA . ARG A 1 101 ? 1.227 -2.644 -13.073 1.00 95.31 101 ARG A CA 1
ATOM 834 C C . ARG A 1 101 ? 1.435 -2.074 -14.475 1.00 95.31 101 ARG A C 1
ATOM 836 O O . ARG A 1 101 ? 1.755 -2.818 -15.398 1.00 95.31 101 ARG A O 1
ATOM 843 N N . ARG A 1 102 ? 1.358 -0.746 -14.633 1.00 94.25 102 ARG A N 1
ATOM 844 C CA . ARG A 1 102 ? 1.624 -0.060 -15.917 1.00 94.25 102 ARG A CA 1
ATOM 845 C C . ARG A 1 102 ? 3.055 -0.258 -16.432 1.00 94.25 102 ARG A C 1
ATOM 847 O O . ARG A 1 102 ? 3.293 -0.136 -17.627 1.00 94.25 102 ARG A O 1
ATOM 854 N N . GLN A 1 103 ? 4.001 -0.593 -15.556 1.00 94.81 103 GLN A N 1
ATOM 855 C CA . GLN A 1 103 ? 5.389 -0.905 -15.913 1.00 94.81 103 GLN A CA 1
ATOM 856 C C . GLN A 1 103 ? 5.623 -2.398 -16.219 1.00 94.81 103 GLN A C 1
ATOM 858 O O . GLN A 1 103 ? 6.760 -2.773 -16.526 1.00 94.81 103 GLN A O 1
ATOM 863 N N . GLY A 1 104 ? 4.576 -3.230 -16.146 1.00 95.25 104 GLY A N 1
ATOM 864 C CA . GLY A 1 104 ? 4.612 -4.669 -16.421 1.00 95.25 104 GLY A CA 1
ATOM 865 C C . GLY A 1 104 ? 4.916 -5.552 -15.207 1.00 95.25 104 GLY A C 1
ATOM 866 O O . GLY A 1 104 ? 5.213 -6.730 -15.383 1.00 95.25 104 GLY A O 1
ATOM 867 N N . VAL A 1 105 ? 4.878 -5.011 -13.984 1.00 96.25 105 VAL A N 1
ATOM 868 C CA . VAL A 1 105 ? 5.042 -5.812 -12.761 1.00 96.25 105 VAL A CA 1
ATOM 869 C C . VAL A 1 105 ? 3.740 -6.553 -12.458 1.00 96.25 105 VAL A C 1
ATOM 871 O O . VAL A 1 105 ? 2.675 -5.940 -12.387 1.00 96.25 105 VAL A O 1
ATOM 874 N N . ASP A 1 106 ? 3.831 -7.862 -12.223 1.00 96.50 106 ASP A N 1
ATOM 875 C CA . ASP A 1 106 ? 2.700 -8.694 -11.795 1.00 96.50 106 ASP A CA 1
ATOM 876 C C . ASP A 1 106 ? 2.422 -8.507 -10.294 1.00 96.50 106 ASP A C 1
ATOM 878 O O . ASP A 1 106 ? 2.755 -9.339 -9.444 1.00 96.50 106 ASP A O 1
ATOM 882 N N . VAL A 1 107 ? 1.857 -7.346 -9.963 1.00 96.69 107 VAL A N 1
ATOM 883 C CA . VAL A 1 107 ? 1.521 -6.967 -8.585 1.00 96.69 107 VAL A CA 1
ATOM 884 C C . VAL A 1 107 ? 0.491 -7.921 -7.983 1.00 96.69 107 VAL A C 1
ATOM 886 O O . VAL A 1 107 ? 0.561 -8.227 -6.795 1.00 96.69 107 VAL A O 1
ATOM 889 N N . ASP A 1 108 ? -0.446 -8.431 -8.781 1.00 95.12 108 ASP A N 1
ATOM 890 C CA . ASP A 1 108 ? -1.519 -9.296 -8.284 1.00 95.12 108 ASP A CA 1
ATOM 891 C C . ASP A 1 108 ? -0.973 -10.653 -7.832 1.00 95.12 108 ASP A C 1
ATOM 893 O O . ASP A 1 108 ? -1.375 -11.169 -6.790 1.00 95.12 108 ASP A O 1
ATOM 897 N N . ARG A 1 109 ? -0.004 -11.222 -8.557 1.00 95.75 109 ARG A N 1
ATOM 898 C CA . ARG A 1 109 ? 0.686 -12.437 -8.109 1.00 95.75 109 ARG A CA 1
ATOM 899 C C . ARG A 1 109 ? 1.477 -12.208 -6.823 1.00 95.75 109 ARG A C 1
ATOM 901 O O . ARG A 1 109 ? 1.449 -13.060 -5.938 1.00 95.75 109 ARG A O 1
ATOM 908 N N . LEU A 1 110 ? 2.183 -11.081 -6.718 1.00 95.25 110 LEU A N 1
ATOM 909 C CA . LEU A 1 110 ? 3.005 -10.756 -5.548 1.00 95.25 110 LEU A CA 1
ATOM 910 C C . LEU A 1 110 ? 2.149 -10.496 -4.303 1.00 95.25 110 LEU A C 1
ATOM 912 O O . LEU A 1 110 ? 2.422 -11.055 -3.245 1.00 95.25 110 LEU A O 1
ATOM 916 N N . THR A 1 111 ? 1.080 -9.712 -4.437 1.00 94.62 111 THR A N 1
ATOM 917 C CA . THR A 1 111 ? 0.143 -9.453 -3.335 1.00 94.62 111 THR A CA 1
ATOM 918 C C . THR A 1 111 ? -0.556 -10.730 -2.885 1.00 94.62 111 THR A C 1
ATOM 920 O O . THR A 1 111 ? -0.574 -10.990 -1.689 1.00 94.62 111 THR A O 1
ATOM 923 N N . LYS A 1 112 ? -1.015 -11.594 -3.804 1.00 94.25 112 LYS A N 1
ATOM 924 C CA . LYS A 1 112 ? -1.586 -12.911 -3.454 1.00 94.25 112 LYS A CA 1
ATOM 925 C C . LYS A 1 112 ? -0.616 -13.809 -2.691 1.00 94.25 112 LYS A C 1
ATOM 927 O O . LYS A 1 112 ? -1.037 -14.535 -1.795 1.00 94.25 112 LYS A O 1
ATOM 932 N N . TYR A 1 113 ? 0.670 -13.783 -3.039 1.00 93.12 113 TYR A N 1
ATOM 933 C CA . TYR A 1 113 ? 1.686 -14.534 -2.302 1.00 93.12 113 TYR A CA 1
ATOM 934 C C . TYR A 1 113 ? 1.793 -14.051 -0.850 1.00 93.12 113 TYR A C 1
ATOM 936 O O . TYR A 1 113 ? 1.799 -14.866 0.071 1.00 93.12 113 TYR A O 1
ATOM 944 N N . VAL A 1 114 ? 1.820 -12.731 -0.639 1.00 92.19 114 VAL A N 1
ATOM 945 C CA . VAL A 1 114 ? 1.859 -12.147 0.709 1.00 92.19 114 VAL A CA 1
ATOM 946 C C . VAL A 1 114 ? 0.553 -12.414 1.456 1.00 92.19 114 VAL A C 1
ATOM 948 O O . VAL A 1 114 ? 0.602 -12.819 2.610 1.00 92.19 114 VAL A O 1
ATOM 951 N N . GLU A 1 115 ? -0.602 -12.259 0.804 1.00 92.25 115 GLU A N 1
ATOM 952 C CA . GLU A 1 115 ? -1.912 -12.598 1.374 1.00 92.25 115 GLU A CA 1
ATOM 953 C C . GLU A 1 115 ? -1.963 -14.050 1.837 1.00 92.25 115 GLU A C 1
ATOM 955 O O . GLU A 1 115 ? -2.470 -14.322 2.919 1.00 92.25 115 GLU A O 1
ATOM 960 N N . HIS A 1 116 ? -1.441 -14.990 1.047 1.00 92.19 116 HIS A N 1
ATOM 961 C CA . HIS A 1 116 ? -1.335 -16.371 1.491 1.00 92.19 116 HIS A CA 1
ATOM 962 C C . HIS A 1 116 ? -0.482 -16.444 2.757 1.00 92.19 116 HIS A C 1
ATOM 964 O O . HIS A 1 116 ? -0.990 -16.885 3.779 1.00 92.19 116 HIS A O 1
ATOM 970 N N . LEU A 1 117 ? 0.749 -15.923 2.721 1.00 89.56 117 LEU A N 1
ATOM 971 C CA . LEU A 1 117 ? 1.698 -15.975 3.836 1.00 89.56 117 LEU A CA 1
ATOM 972 C C . LEU A 1 117 ? 1.121 -15.433 5.151 1.00 89.56 117 LEU A C 1
ATOM 974 O O . LEU A 1 117 ? 1.278 -16.082 6.179 1.00 89.56 117 LEU A O 1
ATOM 978 N N . VAL A 1 118 ? 0.434 -14.288 5.129 1.00 88.56 118 VAL A N 1
ATOM 979 C CA . VAL A 1 118 ? -0.127 -13.675 6.349 1.00 88.56 118 VAL A CA 1
ATOM 980 C C . VAL A 1 118 ? -1.393 -14.364 6.861 1.00 88.56 118 VAL A C 1
ATOM 982 O O . VAL A 1 118 ? -1.760 -14.146 8.006 1.00 88.56 118 VAL A O 1
ATOM 985 N N . ASN A 1 119 ? -2.066 -1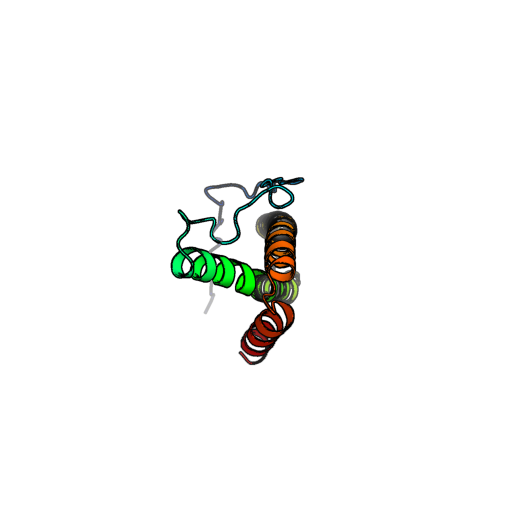5.176 6.039 1.00 82.12 119 ASN A N 1
ATOM 986 C CA . ASN A 1 119 ? -3.272 -15.910 6.437 1.00 82.12 119 ASN A CA 1
ATOM 987 C C . ASN A 1 119 ? -2.993 -17.364 6.866 1.00 82.12 119 ASN A C 1
ATOM 989 O O . ASN A 1 119 ? -3.912 -18.025 7.345 1.00 82.12 119 ASN A O 1
ATOM 993 N N . VAL A 1 120 ? -1.780 -17.895 6.645 1.00 75.56 120 VAL A N 1
ATOM 994 C CA . VAL A 1 120 ? -1.376 -19.228 7.154 1.00 75.56 120 VAL A CA 1
ATOM 995 C C . VAL A 1 120 ? -0.599 -19.160 8.473 1.00 75.56 120 VAL A C 1
ATOM 997 O O . VAL A 1 120 ? -0.300 -20.209 9.044 1.00 75.56 120 VAL A O 1
ATOM 1000 N N . LEU A 1 121 ? -0.253 -17.952 8.924 1.00 54.91 121 LEU A N 1
ATOM 1001 C CA . LEU A 1 121 ? 0.267 -17.667 10.264 1.00 54.91 121 LEU A CA 1
ATOM 1002 C C . LEU A 1 121 ? -0.897 -17.439 11.234 1.00 54.91 121 LEU A C 1
ATOM 1004 O O . LEU A 1 121 ? -0.759 -17.878 12.396 1.00 54.91 121 LEU A O 1
#

Foldseek 3Di:
DDDPPPPDPCPPPDALDADPPDDPCLVHPQDPQNPVNDNVVSVVVLLVLLLVLLVLVLVLVVCVVCVVVDPDVRVNVRNVSVNNNSVRSSVVSVSSVVSVVVVVDPSVVSNVVSNVVSVVD

Secondary structure (DSSP, 8-state):
------------SS------S----TTS---TTTTTT-HHHHHHHHHHHHHHHHHHHHHHHHHHHTGGG---HHHHHHHHHHHHHHHHHHHHHHHHHHHHHHTT--HHHHHHHHHHHHH--

Sequence (121 aa):
MNMSANNIKYDAVHPIIPREKLDFGLSGDVPKYWFGGDPFKSRFWDALSIIFPPGEKFFMTCVRDFRDQIQDPKLLEDIQGFNRQEAQHTLVHRQDNDRLRRQGVDVDRLTKYVEHLVNVL